Protein AF-A0A954EH81-F1 (afdb_monomer_lite)

Structure (mmCIF, N/CA/C/O backbone):
data_AF-A0A954EH81-F1
#
_entry.id   AF-A0A954EH81-F1
#
loop_
_atom_site.group_PDB
_atom_site.id
_atom_site.type_symbol
_atom_site.label_atom_id
_atom_site.label_alt_id
_atom_site.label_comp_id
_atom_site.label_asym_id
_atom_site.label_entity_id
_atom_site.label_seq_id
_atom_site.pdbx_PDB_ins_code
_atom_site.Cartn_x
_atom_site.Cartn_y
_atom_site.Cartn_z
_atom_site.occupancy
_atom_site.B_iso_or_equiv
_atom_site.auth_seq_id
_atom_site.auth_comp_id
_atom_site.auth_asym_id
_atom_site.auth_atom_id
_atom_site.pdbx_PDB_model_num
ATOM 1 N N . GLY A 1 1 ? -11.245 -11.670 4.931 1.00 54.25 1 GLY A N 1
ATOM 2 C CA . GLY A 1 1 ? -10.105 -12.512 4.498 1.00 54.25 1 GLY A CA 1
ATOM 3 C C . GLY A 1 1 ? -8.991 -11.642 3.937 1.00 54.25 1 GLY A C 1
ATOM 4 O O . GLY A 1 1 ? -9.305 -10.617 3.345 1.00 54.25 1 GLY A O 1
ATOM 5 N N . LYS A 1 2 ? -7.716 -12.013 4.132 1.00 63.22 2 LYS A N 1
ATOM 6 C CA . LYS A 1 2 ? -6.540 -11.257 3.647 1.00 63.22 2 LYS A CA 1
ATOM 7 C C . LYS A 1 2 ? -6.166 -11.685 2.224 1.00 63.22 2 LYS A C 1
ATOM 9 O O . LYS A 1 2 ? -5.877 -12.859 2.016 1.00 63.22 2 LYS A O 1
ATOM 14 N N . ASN A 1 3 ? -6.112 -10.753 1.273 1.00 69.56 3 ASN A N 1
ATOM 15 C CA . ASN A 1 3 ? -5.686 -11.029 -0.102 1.00 69.56 3 ASN A CA 1
ATOM 16 C C . ASN A 1 3 ? -5.164 -9.748 -0.778 1.00 69.56 3 ASN A C 1
ATOM 18 O O . ASN A 1 3 ? -5.828 -8.716 -0.742 1.00 69.56 3 ASN A O 1
ATOM 22 N N . VAL A 1 4 ? -3.990 -9.835 -1.407 1.00 68.19 4 VAL A N 1
ATOM 23 C CA . VAL A 1 4 ? -3.305 -8.714 -2.078 1.00 68.19 4 VAL A CA 1
ATOM 24 C C . VAL A 1 4 ? -4.085 -8.213 -3.302 1.00 68.19 4 VAL A C 1
ATOM 26 O O . VAL A 1 4 ? -4.046 -7.031 -3.621 1.00 68.19 4 VAL A O 1
ATOM 29 N N . PHE A 1 5 ? -4.868 -9.078 -3.953 1.00 70.50 5 PHE A N 1
ATOM 30 C CA . PHE A 1 5 ? -5.655 -8.712 -5.134 1.00 70.50 5 PHE A CA 1
ATOM 31 C C . PHE A 1 5 ? -6.965 -7.985 -4.813 1.00 70.50 5 PHE A C 1
ATOM 33 O O . PHE A 1 5 ? -7.609 -7.478 -5.732 1.00 70.50 5 PHE A O 1
ATOM 40 N N . HIS A 1 6 ? -7.374 -7.904 -3.540 1.00 76.38 6 HIS A N 1
ATOM 41 C CA . HIS A 1 6 ? -8.616 -7.216 -3.165 1.00 76.38 6 HIS A CA 1
ATOM 42 C C . HIS A 1 6 ? -8.597 -5.724 -3.508 1.00 76.38 6 HIS A C 1
ATOM 44 O O . HIS A 1 6 ? -9.660 -5.160 -3.730 1.00 76.38 6 HIS A O 1
ATOM 50 N N . LEU A 1 7 ? -7.416 -5.109 -3.629 1.00 68.81 7 LEU A N 1
ATOM 51 C CA . LEU A 1 7 ? -7.286 -3.713 -4.053 1.00 68.81 7 LEU A CA 1
ATOM 52 C C . LEU A 1 7 ? -7.923 -3.456 -5.425 1.00 68.81 7 LEU A C 1
ATOM 54 O O . LEU A 1 7 ? -8.608 -2.460 -5.596 1.00 68.81 7 LEU A O 1
ATOM 58 N N . SER A 1 8 ? -7.786 -4.396 -6.367 1.00 72.25 8 SER A N 1
ATOM 59 C CA . SER A 1 8 ? -8.387 -4.287 -7.708 1.00 72.25 8 SER A CA 1
ATOM 60 C C . SER A 1 8 ? -9.908 -4.495 -7.747 1.00 72.25 8 SER A C 1
ATOM 62 O O . SER A 1 8 ? -10.520 -4.345 -8.798 1.00 72.25 8 SER A O 1
ATOM 64 N N . ARG A 1 9 ? -10.522 -4.905 -6.629 1.00 81.06 9 ARG A N 1
ATOM 65 C CA . ARG A 1 9 ? -11.957 -5.234 -6.518 1.00 81.06 9 ARG A CA 1
ATOM 66 C C . ARG A 1 9 ? -12.599 -4.583 -5.295 1.00 81.06 9 ARG A C 1
ATOM 68 O O . ARG A 1 9 ? -13.597 -5.085 -4.778 1.00 81.06 9 ARG A O 1
ATOM 75 N N . LEU A 1 10 ? -11.976 -3.526 -4.780 1.00 84.69 10 LEU A N 1
ATOM 76 C CA . LEU A 1 10 ? -12.331 -2.963 -3.487 1.00 84.69 10 LEU A CA 1
ATOM 77 C C . LEU A 1 10 ? -13.754 -2.394 -3.505 1.00 84.69 10 LEU A C 1
ATOM 79 O O . LEU A 1 10 ? -14.507 -2.695 -2.590 1.00 84.69 10 LEU A O 1
ATOM 83 N N . GLU A 1 11 ? -14.154 -1.694 -4.567 1.00 88.50 11 GLU A N 1
ATOM 84 C CA . GLU A 1 11 ? -15.522 -1.174 -4.728 1.00 88.50 11 GLU A CA 1
ATOM 85 C C . GLU A 1 11 ? -16.573 -2.291 -4.668 1.00 88.50 11 GLU A C 1
ATOM 87 O O . GLU A 1 11 ? -17.491 -2.230 -3.859 1.00 88.50 11 GLU A O 1
ATOM 92 N N . THR A 1 12 ? -16.373 -3.390 -5.405 1.00 89.62 12 THR A N 1
ATOM 93 C CA . THR A 1 12 ? -17.285 -4.546 -5.356 1.00 89.62 12 THR A CA 1
ATOM 94 C C . THR A 1 12 ? -17.390 -5.139 -3.951 1.00 89.62 12 THR A C 1
ATOM 96 O O . THR A 1 12 ? -18.478 -5.481 -3.500 1.00 89.62 12 THR A O 1
ATOM 99 N N . LEU A 1 13 ? -16.274 -5.255 -3.224 1.00 89.62 13 LEU A N 1
ATOM 100 C CA . LEU A 1 13 ? -16.306 -5.723 -1.834 1.00 89.62 13 LEU A CA 1
ATOM 101 C C . LEU A 1 13 ? -17.026 -4.734 -0.912 1.00 89.62 13 LEU A C 1
ATOM 103 O O . LEU A 1 13 ? -17.653 -5.145 0.062 1.00 89.62 13 LEU A O 1
ATOM 107 N N . MET A 1 14 ? -16.911 -3.439 -1.190 1.00 91.06 14 MET A N 1
ATOM 108 C CA . MET A 1 14 ? -17.571 -2.389 -0.427 1.00 91.06 14 MET A CA 1
ATOM 109 C C . MET A 1 14 ? -19.082 -2.365 -0.651 1.00 91.06 14 MET A C 1
ATOM 111 O O . MET A 1 14 ? -19.795 -2.053 0.307 1.00 91.06 14 MET A O 1
ATOM 115 N N . ASP A 1 15 ? -19.540 -2.714 -1.852 1.00 92.12 15 ASP A N 1
ATOM 116 C CA . ASP A 1 15 ? -20.956 -2.845 -2.206 1.00 92.12 15 ASP A CA 1
ATOM 117 C C . ASP A 1 15 ? -21.578 -4.112 -1.604 1.00 92.12 15 ASP A C 1
ATOM 119 O O . ASP A 1 15 ? -22.639 -4.048 -0.987 1.00 92.12 15 ASP A O 1
ATOM 123 N N . GLU A 1 16 ? -20.895 -5.256 -1.719 1.00 95.12 16 GLU A N 1
ATOM 124 C CA . GLU A 1 16 ? -21.374 -6.547 -1.195 1.00 95.12 16 GLU A CA 1
ATOM 125 C C . GLU A 1 16 ? -21.379 -6.603 0.340 1.00 95.12 16 GLU A C 1
ATOM 127 O O . GLU A 1 16 ? -22.216 -7.268 0.952 1.00 95.12 16 GLU A O 1
ATOM 132 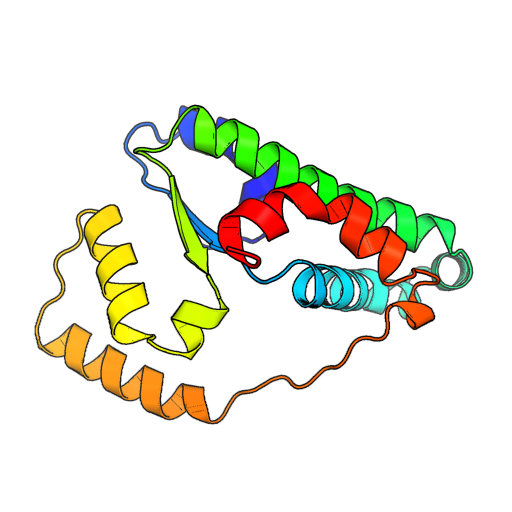N N . PHE A 1 17 ? -20.449 -5.895 0.989 1.00 92.44 17 PHE A N 1
ATOM 133 C CA . PHE A 1 17 ? -20.328 -5.857 2.446 1.00 92.44 17 PHE A CA 1
ATOM 134 C C . PHE A 1 17 ? -20.388 -4.411 2.960 1.00 92.44 17 PHE A C 1
ATOM 136 O O . PHE A 1 17 ? -19.355 -3.853 3.349 1.00 92.44 17 PHE A O 1
ATOM 143 N N . PRO A 1 18 ? -21.576 -3.781 3.000 1.00 90.69 18 PRO A N 1
ATOM 144 C CA . PRO A 1 18 ? -21.724 -2.363 3.344 1.00 90.69 18 PRO A CA 1
ATOM 145 C C . PRO A 1 18 ? -21.196 -2.022 4.747 1.00 90.69 18 PRO A C 1
ATOM 147 O O . PRO A 1 18 ? -20.598 -0.963 4.940 1.00 90.69 18 PRO A O 1
ATOM 150 N N . ASP A 1 19 ? -21.303 -2.956 5.694 1.00 90.50 19 ASP A N 1
ATOM 151 C CA . ASP A 1 19 ? -20.830 -2.781 7.074 1.00 90.50 19 ASP A CA 1
ATOM 152 C C . ASP A 1 19 ? -19.344 -3.136 7.266 1.00 90.50 19 ASP A C 1
ATOM 154 O O . ASP A 1 19 ? -18.785 -2.943 8.348 1.00 90.50 19 ASP A O 1
ATOM 158 N N . ALA A 1 20 ? -18.672 -3.652 6.229 1.00 91.69 20 ALA A N 1
ATOM 159 C CA . ALA A 1 20 ? -17.270 -4.031 6.333 1.00 91.69 20 ALA A CA 1
ATOM 160 C C . ALA A 1 20 ? -16.348 -2.813 6.474 1.00 91.69 20 ALA A C 1
ATOM 162 O O . ALA A 1 20 ? -16.492 -1.783 5.803 1.00 91.69 20 ALA A O 1
ATOM 163 N N . ARG A 1 21 ? -15.336 -2.997 7.326 1.00 93.88 21 ARG A N 1
ATOM 164 C CA . ARG A 1 21 ? -14.179 -2.116 7.479 1.00 93.88 21 ARG A CA 1
ATOM 165 C C . ARG A 1 21 ? -12.984 -2.743 6.773 1.00 93.88 21 ARG A C 1
ATOM 167 O O . ARG A 1 21 ? -12.728 -3.940 6.893 1.00 93.88 21 ARG A O 1
ATOM 174 N N . PHE A 1 22 ? -12.241 -1.919 6.052 1.00 93.88 22 PHE A N 1
ATOM 175 C CA . PHE A 1 22 ? -11.089 -2.325 5.263 1.00 93.88 22 PHE A CA 1
ATOM 176 C C . PHE A 1 22 ? -9.821 -1.767 5.891 1.00 93.88 22 PHE A C 1
ATOM 178 O O . PHE A 1 22 ? -9.766 -0.601 6.281 1.00 93.88 22 PHE A O 1
ATOM 185 N N . ILE A 1 23 ? -8.799 -2.611 5.971 1.00 93.56 23 ILE A N 1
ATOM 186 C CA . ILE A 1 23 ? -7.459 -2.233 6.407 1.00 93.56 23 ILE A CA 1
ATOM 187 C C . ILE A 1 23 ? -6.530 -2.485 5.224 1.00 93.56 23 ILE A C 1
ATOM 189 O O . ILE A 1 23 ? -6.405 -3.621 4.762 1.00 93.56 23 ILE A O 1
ATOM 193 N N . HIS A 1 24 ? -5.893 -1.429 4.731 1.00 92.94 24 HIS A N 1
ATOM 194 C CA . HIS A 1 24 ? -4.877 -1.509 3.693 1.00 92.94 24 HIS A CA 1
ATOM 195 C C . HIS A 1 24 ? -3.496 -1.343 4.323 1.00 92.94 24 HIS A C 1
ATOM 197 O O . HIS A 1 24 ? -3.168 -0.278 4.842 1.00 92.94 24 HIS A O 1
ATOM 203 N N . LEU A 1 25 ? -2.695 -2.408 4.278 1.00 92.56 25 LEU A N 1
ATOM 204 C CA . LEU A 1 25 ? -1.294 -2.370 4.679 1.00 92.56 25 LEU A CA 1
ATOM 205 C C . LEU A 1 25 ? -0.443 -1.943 3.481 1.00 92.56 25 LEU A C 1
ATOM 207 O O . LEU A 1 25 ? -0.247 -2.720 2.548 1.00 92.56 25 LEU A O 1
ATOM 211 N N . LEU A 1 26 ? 0.042 -0.710 3.522 1.00 93.12 26 LEU A N 1
ATOM 212 C CA . LEU A 1 26 ? 0.800 -0.066 2.465 1.00 93.12 26 LEU A CA 1
ATOM 213 C C . LEU A 1 26 ? 2.294 -0.112 2.791 1.00 93.12 26 LEU A C 1
ATOM 215 O O . LEU A 1 26 ? 2.710 0.313 3.864 1.00 93.12 26 LEU A O 1
ATOM 219 N N . ARG A 1 27 ? 3.109 -0.594 1.858 1.00 92.12 27 ARG A N 1
ATOM 220 C CA . ARG A 1 27 ? 4.575 -0.534 1.936 1.00 92.12 27 ARG A CA 1
ATOM 221 C C . ARG A 1 27 ? 5.084 0.461 0.908 1.00 92.12 27 ARG A C 1
ATOM 223 O O . ARG A 1 27 ? 4.473 0.564 -0.159 1.00 92.12 27 ARG A O 1
ATOM 230 N N . ASP A 1 28 ? 6.191 1.137 1.204 1.00 92.81 28 ASP A N 1
ATOM 231 C CA . ASP A 1 28 ? 6.803 2.092 0.277 1.00 92.81 28 ASP A CA 1
ATOM 232 C C . ASP A 1 28 ? 6.886 1.492 -1.144 1.00 92.81 28 ASP A C 1
ATOM 234 O O . ASP A 1 28 ? 7.449 0.403 -1.313 1.00 92.81 28 ASP A O 1
ATOM 238 N N . PRO A 1 29 ? 6.302 2.141 -2.172 1.00 93.31 29 PRO A N 1
ATOM 239 C CA . PRO A 1 29 ? 6.385 1.699 -3.563 1.00 93.31 29 PRO A CA 1
ATOM 240 C C . PRO A 1 29 ? 7.806 1.406 -4.043 1.00 93.31 29 PRO A C 1
ATOM 242 O O . PRO A 1 29 ? 7.990 0.504 -4.861 1.00 93.31 29 PRO A O 1
ATOM 245 N N . ARG A 1 30 ? 8.807 2.111 -3.499 1.00 91.25 30 ARG A N 1
ATOM 246 C CA . ARG A 1 30 ? 10.233 1.892 -3.789 1.00 91.25 30 ARG A CA 1
ATOM 247 C C . ARG A 1 30 ? 10.702 0.494 -3.408 1.00 91.25 30 ARG A C 1
ATOM 249 O O . ARG A 1 30 ? 11.597 -0.043 -4.046 1.00 91.25 30 ARG A O 1
ATOM 256 N N . GLU A 1 31 ? 10.059 -0.124 -2.424 1.00 90.25 31 GLU A N 1
ATOM 257 C CA . GLU A 1 31 ? 10.343 -1.496 -2.012 1.00 90.25 31 GLU A CA 1
ATOM 258 C C . GLU A 1 31 ? 9.301 -2.496 -2.528 1.00 90.25 31 GLU A C 1
ATOM 260 O O . GLU A 1 31 ? 9.629 -3.628 -2.896 1.00 90.25 31 GLU A O 1
ATOM 265 N N . SER A 1 32 ? 8.024 -2.106 -2.547 1.00 91.44 32 SER A N 1
ATOM 266 C CA . SER A 1 32 ? 6.927 -3.020 -2.858 1.00 91.44 32 SER A CA 1
ATOM 267 C C . SER A 1 32 ? 6.800 -3.321 -4.349 1.00 91.44 32 SER A C 1
ATOM 269 O O . SER A 1 32 ? 6.518 -4.471 -4.692 1.00 91.44 32 SER A O 1
ATOM 271 N N . ILE A 1 33 ? 7.070 -2.362 -5.244 1.00 93.75 33 ILE A N 1
ATOM 272 C CA . ILE A 1 33 ? 6.997 -2.590 -6.695 1.00 93.75 33 ILE A CA 1
ATOM 273 C C . ILE A 1 33 ? 8.083 -3.574 -7.159 1.00 93.75 33 ILE A C 1
ATOM 275 O O . ILE A 1 33 ? 7.708 -4.605 -7.722 1.00 93.75 33 ILE A O 1
ATOM 279 N N . PRO A 1 34 ? 9.387 -3.381 -6.864 1.00 91.62 34 PRO A N 1
ATOM 280 C CA . PRO A 1 34 ? 10.420 -4.355 -7.235 1.00 91.62 34 PRO A CA 1
ATOM 281 C C . PRO A 1 34 ? 10.171 -5.757 -6.663 1.00 91.62 34 PRO A C 1
ATOM 283 O O . PRO A 1 34 ? 10.314 -6.762 -7.362 1.00 91.62 34 PRO A O 1
ATOM 286 N N . SER A 1 35 ? 9.725 -5.836 -5.403 1.00 89.88 35 SER A N 1
ATOM 287 C CA . SER A 1 35 ? 9.377 -7.112 -4.770 1.00 89.88 35 SER A CA 1
ATOM 288 C C . SER A 1 35 ? 8.221 -7.811 -5.479 1.00 89.88 35 SER A C 1
ATOM 290 O O . SER A 1 35 ? 8.220 -9.036 -5.611 1.00 89.88 35 SER A O 1
ATOM 292 N N . THR A 1 36 ? 7.229 -7.042 -5.920 1.00 90.62 36 THR A N 1
ATOM 293 C CA . THR A 1 36 ? 6.074 -7.557 -6.650 1.00 90.62 36 THR A CA 1
ATOM 294 C C . THR A 1 36 ? 6.497 -8.057 -8.027 1.00 90.62 36 THR A C 1
ATOM 296 O O . THR A 1 36 ? 6.151 -9.181 -8.390 1.00 90.62 36 THR A O 1
ATOM 299 N N . LEU A 1 37 ? 7.316 -7.287 -8.752 1.00 92.12 37 LEU A N 1
ATOM 300 C CA . LEU A 1 37 ? 7.898 -7.714 -10.025 1.00 92.12 37 LEU A CA 1
ATOM 301 C C . LEU A 1 37 ? 8.622 -9.050 -9.870 1.00 92.12 37 LEU A C 1
ATOM 303 O O . LEU A 1 37 ? 8.248 -10.019 -10.525 1.00 92.12 37 LEU A O 1
ATOM 307 N N . SER A 1 38 ? 9.552 -9.145 -8.917 1.00 89.44 38 SER A N 1
ATOM 308 C CA . SER A 1 38 ? 10.294 -10.380 -8.652 1.00 89.44 38 SER A CA 1
ATOM 309 C C . SER A 1 38 ? 9.375 -11.572 -8.371 1.00 89.44 38 SER A C 1
ATOM 311 O O . SER A 1 38 ? 9.546 -12.644 -8.954 1.00 89.44 38 SER A O 1
ATOM 313 N N . MET A 1 39 ? 8.357 -11.391 -7.523 1.00 89.50 39 MET A N 1
ATOM 314 C CA . MET A 1 39 ? 7.418 -12.456 -7.168 1.00 89.50 39 MET A CA 1
ATOM 315 C C . MET A 1 39 ? 6.634 -12.974 -8.382 1.00 89.50 39 MET A C 1
ATOM 317 O O . MET A 1 39 ? 6.520 -14.187 -8.561 1.00 89.50 39 MET A O 1
ATOM 321 N N . PHE A 1 40 ? 6.105 -12.074 -9.214 1.00 88.44 40 PHE A N 1
ATOM 322 C CA . PHE A 1 40 ? 5.227 -12.432 -10.331 1.00 88.44 40 PHE A CA 1
ATOM 323 C C . PHE A 1 40 ? 5.972 -12.859 -11.596 1.00 88.44 40 PHE A C 1
ATOM 325 O O . PHE A 1 40 ? 5.440 -13.668 -12.355 1.00 88.44 40 PHE A O 1
ATOM 332 N N . THR A 1 41 ? 7.195 -12.374 -11.823 1.00 89.44 41 THR A N 1
ATOM 333 C CA . THR A 1 41 ? 7.979 -12.745 -13.010 1.00 89.44 41 THR A CA 1
ATOM 334 C C . THR A 1 41 ? 8.907 -13.930 -12.771 1.00 89.44 41 THR A C 1
ATOM 336 O O . THR A 1 41 ? 9.393 -14.527 -13.729 1.00 89.44 41 THR A O 1
ATOM 339 N N . LYS A 1 42 ? 9.169 -14.329 -11.518 1.00 88.38 42 LYS A N 1
ATOM 340 C CA . LYS A 1 42 ? 9.982 -15.524 -11.222 1.00 88.38 42 LYS A CA 1
ATOM 341 C C . LYS A 1 42 ? 9.446 -16.798 -11.901 1.00 88.38 42 LYS A C 1
ATOM 343 O O . LYS A 1 42 ? 10.271 -17.526 -12.456 1.00 88.38 42 LYS A O 1
ATOM 348 N N . PRO A 1 43 ? 8.124 -17.066 -11.942 1.00 90.00 43 PRO A N 1
ATOM 349 C CA . PRO A 1 43 ? 7.572 -18.192 -12.695 1.00 90.00 43 PRO A CA 1
ATOM 350 C C . PRO A 1 43 ? 7.809 -18.118 -14.211 1.00 90.00 43 PRO A C 1
ATOM 352 O O . PRO A 1 43 ? 7.923 -19.170 -14.843 1.00 90.00 43 PRO A O 1
ATOM 355 N N . TRP A 1 44 ? 7.952 -16.920 -14.797 1.00 90.31 44 TRP A N 1
ATOM 356 C CA . TRP A 1 44 ? 8.144 -16.762 -16.248 1.00 90.31 44 TRP A CA 1
ATOM 357 C C . TRP A 1 44 ? 9.403 -17.477 -16.727 1.00 90.31 44 TRP A C 1
ATOM 359 O O . TRP A 1 44 ? 9.387 -18.088 -17.788 1.00 90.31 44 TRP A O 1
ATOM 369 N N . LYS A 1 45 ? 10.456 -17.515 -15.899 1.00 85.62 45 LYS A N 1
ATOM 370 C CA . LYS A 1 45 ? 11.691 -18.265 -16.189 1.00 85.62 45 LYS A CA 1
ATOM 371 C C . LYS A 1 45 ? 11.439 -19.751 -16.475 1.00 85.62 45 LYS A C 1
ATOM 373 O O . LYS A 1 45 ? 12.248 -20.375 -17.148 1.00 85.62 45 LYS A O 1
ATOM 378 N N . VAL A 1 46 ? 10.345 -20.309 -15.952 1.00 89.56 46 VAL A N 1
ATOM 379 C CA . VAL A 1 46 ? 9.970 -21.716 -16.123 1.00 89.56 46 VAL A CA 1
ATOM 380 C C . VAL A 1 46 ? 8.969 -21.894 -17.264 1.00 89.56 46 VAL A C 1
ATOM 382 O O . VAL A 1 46 ? 9.188 -22.734 -18.128 1.00 89.56 46 VAL A O 1
ATOM 385 N N . HIS A 1 47 ? 7.869 -21.135 -17.273 1.00 90.38 47 HIS A N 1
ATOM 386 C CA . HIS A 1 47 ? 6.757 -21.385 -18.204 1.00 90.38 47 HIS A CA 1
ATOM 387 C C . HIS A 1 47 ? 6.745 -20.485 -19.450 1.00 90.38 47 HIS A C 1
ATOM 389 O O . HIS A 1 47 ? 6.027 -20.772 -20.405 1.00 90.38 47 HIS A O 1
ATOM 395 N N . SER A 1 48 ? 7.481 -19.372 -19.448 1.00 88.94 48 SER A N 1
ATOM 396 C CA . SER A 1 48 ? 7.482 -18.376 -20.530 1.00 88.94 48 SER A CA 1
ATOM 397 C C . SER A 1 48 ? 8.831 -17.647 -20.620 1.00 88.94 48 SER A C 1
ATOM 399 O O . SER A 1 48 ? 8.890 -16.433 -20.408 1.00 88.94 48 SER A O 1
ATOM 401 N N . PRO A 1 49 ? 9.928 -18.373 -20.906 1.00 87.69 49 PRO A N 1
ATOM 402 C CA . PRO A 1 49 ? 11.282 -17.818 -20.888 1.00 87.69 49 PRO A CA 1
ATOM 403 C C . PRO A 1 49 ? 11.473 -16.671 -21.890 1.00 87.69 49 PRO A C 1
ATOM 405 O O . PRO A 1 49 ? 12.241 -15.754 -21.611 1.00 87.69 49 PRO A O 1
ATOM 408 N N . ASP A 1 50 ? 10.726 -16.668 -22.997 1.00 87.69 50 ASP A N 1
ATOM 409 C CA . ASP A 1 50 ? 10.766 -15.595 -23.997 1.00 87.69 50 ASP A CA 1
ATOM 410 C C . ASP A 1 50 ? 10.303 -14.245 -23.422 1.00 87.69 50 ASP A C 1
ATOM 412 O O . ASP A 1 50 ? 10.832 -13.201 -23.790 1.00 87.69 50 ASP A O 1
ATOM 416 N N . LEU A 1 51 ? 9.366 -14.245 -22.461 1.00 84.69 51 LEU A N 1
ATOM 417 C CA . LEU A 1 51 ? 8.884 -13.011 -21.821 1.00 84.69 51 LEU A CA 1
ATOM 418 C C . LEU A 1 51 ? 9.943 -12.369 -20.918 1.00 84.69 51 LEU A C 1
ATOM 420 O O . LEU A 1 51 ? 9.906 -11.163 -20.696 1.00 84.69 51 LEU A O 1
ATOM 424 N N . VAL A 1 52 ? 10.887 -13.160 -20.397 1.00 83.69 52 VAL A N 1
ATOM 425 C CA . VAL A 1 52 ? 11.963 -12.673 -19.516 1.00 83.69 52 VAL A CA 1
ATOM 426 C C . VAL A 1 52 ? 12.927 -11.757 -20.272 1.00 83.69 52 VAL A C 1
ATOM 428 O O . VAL A 1 52 ? 13.559 -10.898 -19.667 1.00 83.69 52 VAL A O 1
ATOM 431 N N . GLN A 1 53 ? 13.031 -11.920 -21.592 1.00 82.06 53 GLN A N 1
ATOM 432 C CA . G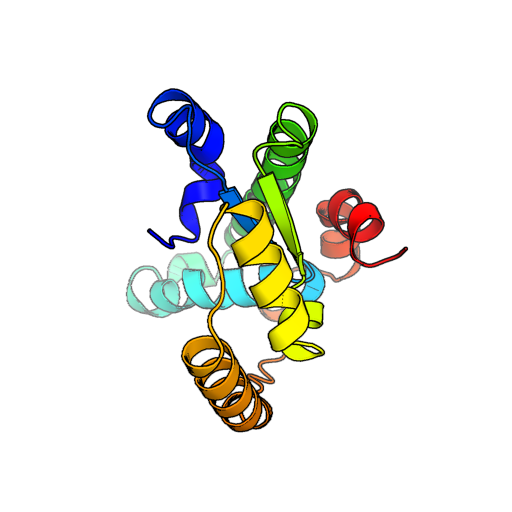LN A 1 53 ? 13.925 -11.134 -22.444 1.00 82.06 53 GLN A CA 1
ATOM 433 C C . GLN A 1 53 ? 13.298 -9.819 -22.929 1.00 82.06 53 GLN A C 1
ATOM 435 O O . GLN A 1 53 ? 13.936 -9.086 -23.678 1.00 82.06 53 GLN A O 1
ATOM 440 N N . GLU A 1 54 ? 12.063 -9.513 -22.523 1.00 90.69 54 GLU A N 1
ATOM 441 C CA . GLU A 1 54 ? 11.267 -8.414 -23.071 1.00 90.69 54 GLU A CA 1
ATOM 442 C C . GLU A 1 54 ? 10.978 -7.341 -21.999 1.00 90.69 54 GLU A C 1
ATOM 444 O O . GLU A 1 54 ? 9.967 -7.427 -21.289 1.00 90.69 54 GLU A O 1
ATOM 449 N N . PRO A 1 55 ? 11.824 -6.289 -21.892 1.00 90.38 55 PRO A N 1
ATOM 450 C CA . PRO A 1 55 ? 11.715 -5.216 -20.894 1.00 90.38 55 PRO A CA 1
ATOM 451 C C . PRO A 1 55 ? 10.318 -4.608 -20.750 1.00 90.38 55 PRO A C 1
ATOM 453 O O . PRO A 1 55 ? 9.867 -4.301 -19.646 1.00 90.38 55 PRO A O 1
ATOM 456 N N . ARG A 1 56 ? 9.590 -4.492 -21.867 1.00 93.25 56 ARG A N 1
ATOM 457 C CA . ARG A 1 56 ? 8.253 -3.889 -21.911 1.00 93.25 56 ARG A CA 1
ATOM 458 C C . ARG A 1 56 ? 7.250 -4.548 -20.961 1.00 93.25 56 ARG A C 1
ATOM 460 O O . ARG A 1 56 ? 6.365 -3.862 -20.460 1.00 93.25 56 ARG A O 1
ATOM 467 N N . TYR A 1 57 ? 7.354 -5.856 -20.708 1.00 92.19 57 TYR A N 1
ATOM 468 C CA . TYR A 1 57 ? 6.393 -6.545 -19.840 1.00 92.19 57 TYR A CA 1
ATOM 469 C C . TYR A 1 57 ? 6.620 -6.222 -18.364 1.00 92.19 57 TYR A C 1
ATOM 471 O O . TYR A 1 57 ? 5.657 -6.133 -17.602 1.00 92.19 57 TYR A O 1
ATOM 479 N N . TYR A 1 58 ? 7.872 -5.994 -17.967 1.00 93.62 58 TYR A N 1
ATOM 480 C CA . TYR A 1 58 ? 8.200 -5.540 -16.621 1.00 93.62 58 TYR A CA 1
ATOM 481 C C . TYR A 1 58 ? 7.670 -4.132 -16.372 1.00 93.62 58 TYR A C 1
ATOM 483 O O . TYR A 1 58 ? 7.017 -3.899 -15.357 1.00 93.62 58 TYR A O 1
ATOM 491 N N . GLU A 1 59 ? 7.871 -3.220 -17.326 1.00 94.69 59 GLU A N 1
ATOM 492 C CA . GLU A 1 59 ? 7.342 -1.858 -17.246 1.00 94.69 59 GLU A CA 1
ATOM 493 C C . GLU A 1 59 ? 5.810 -1.839 -17.202 1.00 94.69 59 GLU A C 1
ATOM 495 O O . GLU A 1 59 ? 5.230 -1.193 -16.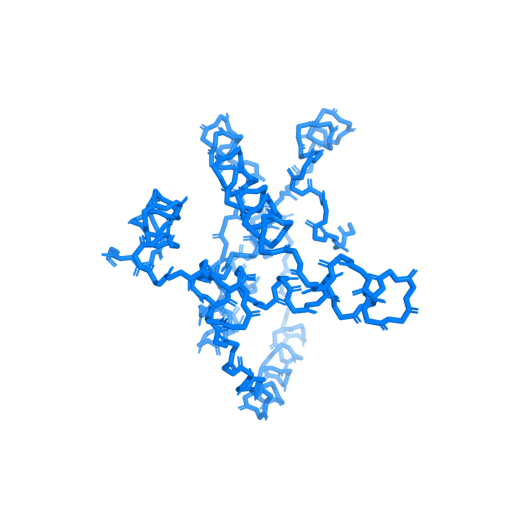331 1.00 94.69 59 GLU A O 1
ATOM 500 N N . GLN A 1 60 ? 5.136 -2.596 -18.076 1.00 94.38 60 GLN A N 1
ATOM 501 C CA . GLN A 1 60 ? 3.673 -2.707 -18.070 1.00 94.38 60 GLN A CA 1
ATOM 502 C C . GLN A 1 60 ? 3.142 -3.224 -16.732 1.00 94.38 60 GLN A C 1
ATOM 504 O O . GLN A 1 60 ? 2.163 -2.695 -16.205 1.00 94.38 60 GLN A O 1
ATOM 509 N N . MET A 1 61 ? 3.796 -4.238 -16.162 1.00 93.75 61 MET A N 1
ATOM 510 C CA . MET A 1 61 ? 3.393 -4.792 -14.878 1.00 93.75 61 MET A CA 1
ATOM 511 C C . MET A 1 61 ? 3.669 -3.816 -13.727 1.00 93.75 61 MET A C 1
ATOM 513 O O . MET A 1 61 ? 2.809 -3.630 -12.870 1.00 93.75 61 MET A O 1
ATOM 517 N N . ALA A 1 62 ? 4.819 -3.138 -13.725 1.00 95.12 62 ALA A N 1
ATOM 518 C CA . ALA A 1 62 ? 5.132 -2.100 -12.744 1.00 95.12 62 ALA A CA 1
ATOM 519 C C . ALA A 1 62 ? 4.103 -0.967 -12.801 1.00 95.12 62 ALA A C 1
ATOM 521 O O . ALA A 1 62 ? 3.572 -0.555 -11.769 1.00 95.12 62 ALA A O 1
ATOM 522 N N . LYS A 1 63 ? 3.764 -0.517 -14.014 1.00 95.75 63 LYS A N 1
ATOM 523 C CA . LYS A 1 63 ? 2.762 0.520 -14.237 1.00 95.75 63 LYS A CA 1
ATOM 524 C C . LYS A 1 63 ? 1.398 0.085 -13.711 1.00 95.75 63 LYS A C 1
ATOM 526 O O . LYS A 1 63 ? 0.762 0.868 -13.018 1.00 95.75 63 LYS A O 1
ATOM 531 N N . LEU A 1 64 ? 0.985 -1.158 -13.964 1.00 93.69 64 LEU A N 1
ATOM 532 C CA . LEU A 1 64 ? -0.270 -1.707 -13.446 1.00 93.69 64 LEU A CA 1
ATOM 533 C C . LEU A 1 64 ? -0.344 -1.628 -11.912 1.00 93.69 64 LEU A C 1
ATOM 535 O O . LEU A 1 64 ? -1.357 -1.201 -11.366 1.00 93.69 64 LEU A O 1
ATOM 539 N N . PHE A 1 65 ? 0.728 -1.993 -11.206 1.00 92.94 65 PHE A N 1
ATOM 540 C CA . PHE A 1 65 ? 0.756 -1.908 -9.743 1.00 92.94 65 PHE A CA 1
ATOM 541 C C . PHE A 1 65 ? 0.797 -0.459 -9.228 1.00 92.94 65 PHE A C 1
ATOM 543 O O . PHE A 1 65 ? 0.164 -0.156 -8.214 1.00 92.94 65 PHE A O 1
ATOM 550 N N . CYS A 1 66 ? 1.468 0.458 -9.930 1.00 94.38 66 CYS A N 1
ATOM 551 C CA . CYS A 1 66 ? 1.383 1.893 -9.638 1.00 94.38 66 CYS A CA 1
ATOM 552 C C . CYS A 1 66 ? -0.037 2.444 -9.864 1.00 94.38 66 CYS A C 1
ATOM 554 O O . CYS A 1 66 ? -0.538 3.205 -9.037 1.00 94.38 66 CYS A O 1
ATOM 556 N N . ASP A 1 67 ? -0.713 2.024 -10.935 1.00 93.00 67 ASP A N 1
ATOM 557 C CA . ASP A 1 67 ? -2.091 2.419 -11.233 1.00 93.00 67 ASP A CA 1
ATOM 558 C C . ASP A 1 67 ? -3.066 1.866 -10.172 1.00 93.00 67 ASP A C 1
ATOM 560 O O . ASP A 1 67 ? -3.960 2.588 -9.737 1.00 93.00 67 ASP A O 1
ATOM 564 N N . TYR A 1 68 ? -2.859 0.642 -9.664 1.00 91.44 68 TYR A N 1
ATOM 565 C CA . TYR A 1 68 ? -3.632 0.112 -8.529 1.00 91.44 68 TYR A CA 1
ATOM 566 C C . TYR A 1 68 ? -3.460 0.937 -7.254 1.00 91.44 68 TYR A C 1
ATOM 568 O O . TYR A 1 68 ? -4.436 1.156 -6.538 1.00 91.44 68 TYR A O 1
ATOM 576 N N . ASN A 1 69 ? -2.248 1.423 -6.972 1.00 91.81 69 ASN A N 1
ATOM 577 C CA . ASN A 1 69 ? -2.022 2.327 -5.846 1.00 91.81 69 ASN A CA 1
ATOM 578 C C . ASN A 1 69 ? -2.801 3.635 -6.014 1.00 91.81 69 ASN A C 1
ATOM 580 O O . ASN A 1 69 ? -3.437 4.076 -5.061 1.00 91.81 69 ASN A O 1
ATOM 584 N N . ARG A 1 70 ? -2.796 4.232 -7.213 1.00 91.62 70 ARG A N 1
ATOM 585 C CA . ARG A 1 70 ? -3.564 5.454 -7.500 1.00 91.62 70 ARG A CA 1
ATOM 586 C C . ARG A 1 70 ? -5.064 5.227 -7.347 1.00 91.62 70 ARG A C 1
ATOM 588 O O . ARG A 1 70 ? -5.720 5.956 -6.614 1.00 91.62 70 ARG A O 1
ATOM 595 N N . HIS A 1 71 ? -5.583 4.172 -7.963 1.00 91.31 71 HIS A N 1
ATOM 596 C CA . HIS A 1 71 ? -6.997 3.830 -7.875 1.00 91.31 71 HIS A CA 1
ATOM 597 C C . HIS A 1 71 ? -7.438 3.554 -6.427 1.00 91.31 71 HIS A C 1
ATOM 599 O O . HIS A 1 71 ? -8.500 3.994 -5.994 1.00 91.31 71 HIS A O 1
ATOM 605 N N . PHE A 1 72 ? -6.585 2.914 -5.621 1.00 90.75 72 PHE A N 1
ATOM 606 C CA . PHE A 1 72 ? -6.840 2.773 -4.189 1.00 90.75 72 PHE A CA 1
ATOM 607 C C . PHE A 1 72 ? -6.994 4.131 -3.481 1.00 90.75 72 PHE A C 1
ATOM 609 O O . PHE A 1 72 ? -7.869 4.261 -2.624 1.00 90.75 72 PHE A O 1
ATOM 616 N N . LEU A 1 73 ? -6.172 5.137 -3.808 1.00 92.06 73 LEU A N 1
ATOM 617 C CA . LEU A 1 73 ? -6.297 6.475 -3.215 1.00 92.06 73 LEU A CA 1
ATOM 618 C C . LEU A 1 73 ? -7.645 7.115 -3.543 1.00 92.06 73 LEU A C 1
ATOM 620 O O . LEU A 1 73 ? -8.268 7.677 -2.644 1.00 92.06 73 LEU A O 1
ATOM 624 N N . GLU A 1 74 ? -8.114 6.971 -4.783 1.00 92.88 74 GLU A N 1
ATOM 625 C CA . GLU A 1 74 ? -9.419 7.475 -5.224 1.00 92.88 74 GLU A CA 1
ATOM 626 C C . GLU A 1 74 ? -10.555 6.864 -4.391 1.00 92.88 74 GLU A C 1
ATOM 628 O O . GLU A 1 74 ? -11.362 7.591 -3.808 1.00 92.88 74 GLU A O 1
ATOM 633 N N . ILE A 1 75 ? -10.579 5.534 -4.254 1.00 92.19 75 ILE A N 1
ATOM 634 C CA . ILE A 1 75 ? -11.597 4.827 -3.460 1.00 92.19 75 ILE A CA 1
ATOM 635 C C . ILE A 1 75 ? -11.504 5.227 -1.985 1.00 92.19 75 ILE A C 1
ATOM 637 O O . ILE A 1 75 ? -12.514 5.477 -1.319 1.00 92.19 75 ILE A O 1
ATOM 641 N N . ARG A 1 76 ? -10.280 5.312 -1.455 1.00 92.06 76 ARG A N 1
ATOM 642 C CA . ARG A 1 76 ? -10.039 5.720 -0.073 1.00 92.06 76 ARG A CA 1
ATOM 643 C C . ARG A 1 76 ? -10.602 7.110 0.192 1.00 92.06 76 ARG A C 1
ATOM 645 O O . ARG A 1 76 ? -11.177 7.323 1.257 1.00 92.06 76 ARG A O 1
ATOM 652 N N . ASP A 1 77 ? -10.426 8.046 -0.732 1.00 93.06 77 ASP A N 1
ATOM 653 C CA . ASP A 1 77 ? -10.882 9.428 -0.569 1.00 93.06 77 ASP A CA 1
ATOM 654 C C . ASP A 1 77 ? -12.399 9.564 -0.649 1.00 93.06 77 ASP A C 1
ATOM 656 O O . ASP A 1 77 ? -12.973 10.421 0.021 1.00 93.06 77 ASP A O 1
ATOM 660 N N . GLN A 1 78 ? -13.061 8.665 -1.373 1.00 92.69 78 GLN A N 1
ATOM 661 C CA . GLN A 1 78 ? -14.519 8.572 -1.397 1.00 92.69 78 GLN A CA 1
ATOM 662 C C . GLN A 1 78 ? -15.092 7.909 -0.135 1.00 92.69 78 GLN A C 1
ATOM 664 O O . GLN A 1 78 ? -16.228 8.184 0.245 1.00 92.69 78 GLN A O 1
ATOM 669 N N . SER A 1 79 ? -14.321 7.047 0.536 1.00 91.62 79 SER A N 1
ATOM 670 C CA . SER A 1 79 ? -14.781 6.269 1.696 1.00 91.62 79 SER A CA 1
ATOM 671 C C . SER A 1 79 ? -13.806 6.257 2.890 1.00 91.62 79 SER A C 1
ATOM 673 O O . SER A 1 79 ? -13.491 5.187 3.432 1.00 91.62 79 SER A O 1
ATOM 675 N N . PRO A 1 80 ? -13.364 7.426 3.394 1.00 91.69 80 PRO A N 1
ATOM 676 C CA . PRO A 1 80 ? -12.297 7.511 4.395 1.00 91.69 80 PRO A CA 1
ATOM 677 C C . PRO A 1 80 ? -12.667 6.882 5.745 1.00 91.69 80 PRO A C 1
ATOM 679 O O . PRO A 1 80 ? -11.796 6.434 6.480 1.00 91.69 80 PRO A O 1
ATOM 682 N N . GLN A 1 81 ? -13.958 6.792 6.077 1.00 92.12 81 GLN A N 1
ATOM 683 C CA . GLN A 1 81 ? -14.418 6.153 7.316 1.00 92.12 81 GLN A CA 1
ATOM 684 C C . GLN A 1 81 ? -14.410 4.618 7.242 1.00 92.12 81 GLN A C 1
ATOM 686 O O . GLN A 1 81 ? -14.472 3.942 8.269 1.00 92.12 81 GLN A O 1
ATOM 691 N N . ARG A 1 82 ? -14.393 4.037 6.037 1.00 93.44 82 ARG A N 1
ATOM 692 C CA . ARG A 1 82 ? -14.421 2.578 5.840 1.00 93.44 82 ARG A CA 1
ATOM 693 C C . ARG A 1 82 ? -13.026 1.998 5.649 1.00 93.44 82 ARG A C 1
ATOM 695 O O . ARG A 1 82 ? -12.842 0.812 5.907 1.00 93.44 82 ARG A O 1
ATOM 702 N N . ILE A 1 83 ? -12.048 2.814 5.258 1.00 94.94 83 ILE A N 1
ATOM 703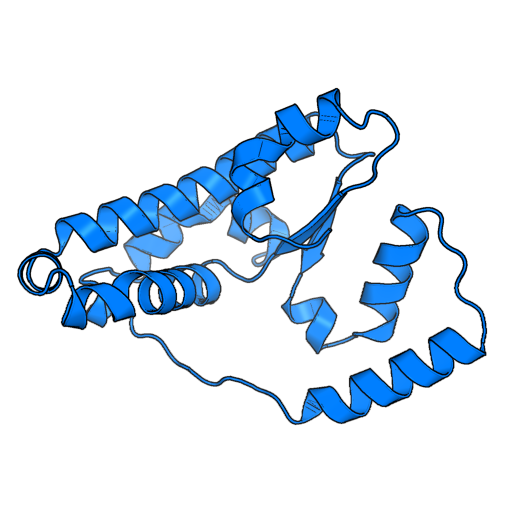 C CA . ILE A 1 83 ? -10.702 2.367 4.895 1.00 94.94 83 ILE A CA 1
ATOM 704 C C . ILE A 1 83 ? -9.662 2.980 5.838 1.00 94.94 83 ILE A C 1
ATOM 706 O O . ILE A 1 83 ? -9.426 4.185 5.819 1.00 94.94 83 ILE A O 1
ATOM 710 N N . LEU A 1 84 ? -8.977 2.131 6.602 1.00 95.75 84 LEU A N 1
ATOM 711 C CA . LEU A 1 84 ? -7.779 2.491 7.354 1.00 95.75 84 LEU A CA 1
ATOM 712 C C . LEU A 1 84 ? -6.543 2.114 6.537 1.00 95.75 84 LEU A C 1
ATOM 714 O O . LEU A 1 84 ? -6.377 0.956 6.159 1.00 95.75 84 LEU A O 1
ATOM 718 N N . THR A 1 85 ? -5.655 3.076 6.283 1.00 95.31 85 THR A N 1
ATOM 719 C CA . THR A 1 85 ? -4.334 2.793 5.700 1.00 95.31 85 THR A CA 1
ATOM 720 C C . THR A 1 85 ? -3.295 2.726 6.811 1.00 95.31 85 THR A C 1
ATOM 722 O O . THR A 1 85 ? -3.176 3.667 7.592 1.00 95.31 85 THR A O 1
ATOM 725 N N . LEU A 1 86 ? -2.540 1.634 6.869 1.00 95.31 86 LEU A N 1
ATOM 726 C CA . LEU A 1 86 ? -1.433 1.436 7.799 1.00 95.31 86 LEU A CA 1
ATOM 727 C C . LEU A 1 86 ? -0.152 1.239 7.008 1.00 95.31 86 LEU A C 1
ATOM 729 O O . LEU A 1 86 ? -0.143 0.515 6.016 1.00 95.31 86 LEU A O 1
ATOM 733 N N . ARG A 1 87 ? 0.936 1.854 7.458 1.00 94.56 87 ARG A N 1
ATOM 734 C CA . ARG A 1 87 ? 2.248 1.645 6.860 1.00 94.56 87 ARG A CA 1
ATOM 735 C C . ARG A 1 87 ? 2.861 0.342 7.346 1.00 94.56 87 ARG A C 1
ATOM 737 O O . ARG A 1 87 ? 2.839 0.037 8.537 1.00 94.56 87 ARG A O 1
ATOM 744 N N . TYR A 1 88 ? 3.464 -0.401 6.432 1.00 92.38 88 TYR A N 1
ATOM 745 C CA . TYR A 1 88 ? 4.247 -1.583 6.762 1.00 92.38 88 TYR A CA 1
ATOM 746 C C . TYR A 1 88 ? 5.433 -1.233 7.669 1.00 92.38 88 TYR A C 1
ATOM 748 O O . TYR A 1 88 ? 5.741 -1.975 8.596 1.00 92.38 88 TYR A O 1
ATOM 756 N N . GLU A 1 89 ? 6.057 -0.074 7.467 1.00 90.50 89 GLU A N 1
ATOM 757 C CA . GLU A 1 89 ? 7.193 0.378 8.275 1.00 90.50 89 GLU A CA 1
ATOM 758 C C . GLU A 1 89 ? 6.763 0.739 9.703 1.00 90.50 89 GLU A C 1
ATOM 760 O O . GLU A 1 89 ? 7.539 0.539 10.637 1.00 90.50 89 GLU A O 1
ATOM 765 N N . ASP A 1 90 ? 5.530 1.220 9.888 1.00 92.94 90 ASP A N 1
ATOM 766 C CA . ASP A 1 90 ? 4.957 1.460 11.217 1.00 92.94 90 ASP A CA 1
ATOM 767 C C . ASP A 1 90 ? 4.595 0.139 11.899 1.00 92.94 90 ASP A C 1
ATOM 769 O O . ASP A 1 90 ? 4.861 -0.024 13.087 1.00 92.94 90 ASP A O 1
ATOM 773 N N . LEU A 1 91 ? 4.083 -0.840 11.143 1.00 90.81 91 LEU A N 1
ATOM 774 C CA . LEU A 1 91 ? 3.845 -2.189 11.657 1.00 90.81 91 LEU A CA 1
ATOM 775 C C . LEU A 1 91 ? 5.142 -2.848 12.136 1.00 90.81 91 LEU A C 1
ATOM 777 O O . LEU A 1 91 ? 5.119 -3.532 13.149 1.00 90.81 91 LEU A O 1
ATOM 781 N N . LEU A 1 92 ? 6.264 -2.648 11.440 1.00 87.25 92 LEU A N 1
ATOM 782 C CA . LEU A 1 92 ? 7.562 -3.172 11.872 1.00 87.25 92 LEU A CA 1
ATOM 783 C C . LEU A 1 92 ? 8.137 -2.422 13.079 1.00 87.25 92 LEU A C 1
ATOM 785 O O . LEU A 1 92 ? 8.761 -3.033 13.942 1.00 87.25 92 LEU A O 1
ATOM 789 N N . ARG A 1 93 ? 7.965 -1.097 13.123 1.00 88.50 93 ARG A N 1
ATOM 790 C CA . ARG A 1 93 ? 8.533 -0.236 14.170 1.00 88.50 93 ARG A CA 1
ATOM 791 C C . ARG A 1 93 ? 7.757 -0.319 15.479 1.00 88.50 93 ARG A C 1
ATOM 793 O O . ARG A 1 93 ? 8.365 -0.418 16.539 1.00 88.50 93 ARG A O 1
ATOM 800 N N . SER A 1 94 ? 6.433 -0.291 15.376 1.00 90.50 94 SER A N 1
ATOM 801 C CA . SER A 1 94 ? 5.488 -0.310 16.488 1.00 90.50 94 SER A CA 1
ATOM 802 C C . SER A 1 94 ? 4.349 -1.302 16.191 1.00 90.50 94 SER A C 1
ATOM 804 O O . SER A 1 94 ? 3.215 -0.878 15.924 1.00 90.50 94 SER A O 1
ATOM 806 N N . PRO A 1 95 ? 4.608 -2.629 16.232 1.00 89.62 95 PRO A N 1
ATOM 807 C CA . PRO A 1 95 ? 3.602 -3.637 15.893 1.00 89.62 95 PRO A CA 1
ATOM 808 C C . PRO A 1 95 ? 2.349 -3.536 16.761 1.00 89.62 95 PRO A C 1
ATOM 810 O O . PRO A 1 95 ? 1.233 -3.573 16.243 1.00 89.62 95 PRO A O 1
ATOM 813 N N . ARG A 1 96 ? 2.542 -3.333 18.072 1.00 89.75 96 ARG A N 1
ATOM 814 C CA . ARG A 1 96 ? 1.453 -3.196 19.040 1.00 89.75 96 ARG A CA 1
ATOM 815 C C . ARG A 1 96 ? 0.513 -2.051 18.681 1.00 89.75 96 ARG A C 1
ATOM 817 O O . ARG A 1 96 ? -0.664 -2.281 18.434 1.00 89.75 96 ARG A O 1
ATOM 824 N N . GLU A 1 97 ? 1.053 -0.839 18.585 1.00 92.00 97 GLU A N 1
ATOM 825 C CA . GLU A 1 97 ? 0.276 0.368 18.276 1.00 92.00 97 GLU A CA 1
ATOM 826 C C . GLU A 1 97 ? -0.443 0.251 16.926 1.00 92.00 97 GLU A C 1
ATOM 828 O O . GLU A 1 97 ? -1.576 0.703 16.761 1.00 92.00 97 GLU A O 1
ATOM 833 N N . THR A 1 98 ? 0.209 -0.364 15.938 1.00 93.81 98 THR A N 1
ATOM 834 C CA . THR A 1 98 ? -0.355 -0.529 14.595 1.00 93.81 98 THR A CA 1
ATOM 835 C C . THR A 1 98 ? -1.526 -1.513 14.589 1.00 93.81 98 THR A C 1
ATOM 837 O O . THR A 1 98 ? -2.547 -1.250 13.949 1.00 93.81 98 THR A O 1
ATOM 840 N N . VAL A 1 99 ? -1.419 -2.621 15.325 1.00 92.19 99 VAL A N 1
ATOM 841 C CA . VAL A 1 99 ? -2.508 -3.598 15.473 1.00 92.19 99 VAL A CA 1
ATOM 842 C C . VAL A 1 99 ? -3.642 -3.045 16.336 1.00 92.19 99 VAL A C 1
ATOM 844 O O . VAL A 1 99 ? -4.802 -3.227 15.977 1.00 92.19 99 VAL A O 1
ATOM 847 N N . GLU A 1 100 ? -3.348 -2.300 17.402 1.00 93.00 100 GLU A N 1
ATOM 848 C CA . GLU A 1 100 ? -4.368 -1.616 18.209 1.00 93.00 100 GLU A CA 1
ATOM 849 C C . GLU A 1 100 ? -5.213 -0.659 17.348 1.00 93.00 100 GLU A C 1
ATOM 851 O O . GLU A 1 100 ? -6.444 -0.725 17.383 1.00 93.00 100 GLU A O 1
ATOM 856 N N . LYS A 1 101 ? -4.580 0.149 16.481 1.00 95.38 101 LYS A N 1
ATOM 857 C CA . LYS A 1 101 ? -5.287 1.005 15.505 1.00 95.38 101 LYS A CA 1
ATOM 858 C C . LYS A 1 101 ? -6.166 0.196 14.548 1.00 95.38 101 LYS A C 1
ATOM 860 O O . LYS A 1 101 ? -7.294 0.595 14.258 1.00 95.38 101 LYS A O 1
ATOM 865 N N . ALA A 1 102 ? -5.663 -0.938 14.056 1.00 95.31 102 ALA A N 1
ATOM 866 C CA . ALA A 1 102 ? -6.408 -1.829 13.171 1.00 95.31 102 ALA A CA 1
ATOM 867 C C . ALA A 1 102 ? -7.663 -2.399 13.854 1.00 95.31 102 ALA A C 1
ATOM 869 O O . ALA A 1 102 ? -8.750 -2.366 13.274 1.00 95.31 102 ALA A O 1
ATOM 870 N N . CYS A 1 103 ? -7.526 -2.879 15.091 1.00 93.81 103 CYS A N 1
ATOM 871 C CA . CYS A 1 103 ? -8.627 -3.410 15.890 1.00 93.81 103 CYS A CA 1
ATOM 872 C C . CYS A 1 103 ? -9.662 -2.332 16.213 1.00 93.81 103 CYS A C 1
ATOM 874 O O . CYS A 1 103 ? -10.851 -2.561 16.003 1.00 93.81 103 CYS A O 1
ATOM 876 N N . GLN A 1 104 ? -9.220 -1.138 16.617 1.00 94.44 104 GLN A N 1
ATOM 877 C CA . GLN A 1 104 ? -10.112 -0.010 16.876 1.00 94.44 104 GLN A CA 1
ATOM 878 C C . GLN A 1 104 ? -10.940 0.353 15.636 1.00 94.44 104 GLN A C 1
ATOM 880 O O . GLN A 1 104 ? -12.155 0.516 15.734 1.00 94.44 104 GLN A O 1
ATOM 885 N N . HIS A 1 105 ? -10.313 0.425 14.457 1.00 95.38 105 HIS A N 1
ATOM 886 C CA . HIS A 1 105 ? -11.022 0.682 13.196 1.00 95.38 105 HIS A CA 1
ATOM 887 C C . HIS A 1 105 ? -12.019 -0.421 12.836 1.00 95.38 105 HIS A C 1
ATOM 889 O O . HIS A 1 105 ? -13.088 -0.142 12.296 1.00 95.38 105 HIS A O 1
ATOM 895 N N . ALA A 1 106 ? -11.689 -1.672 13.151 1.00 92.75 106 ALA A N 1
ATOM 896 C CA . ALA A 1 106 ? -12.568 -2.816 12.944 1.00 92.75 106 ALA A CA 1
ATOM 897 C C . ALA A 1 106 ? -13.685 -2.941 14.001 1.00 92.75 106 ALA A C 1
ATOM 899 O O . ALA A 1 106 ? -14.537 -3.815 13.860 1.00 92.75 106 ALA A O 1
ATOM 900 N N . GLY A 1 107 ? -13.699 -2.098 15.041 1.00 92.81 107 GLY A N 1
ATOM 901 C CA . GLY A 1 107 ? -14.643 -2.208 16.157 1.00 92.81 107 GLY A CA 1
ATOM 902 C C . GLY A 1 107 ? -14.392 -3.429 17.048 1.00 92.81 107 GLY A C 1
ATOM 903 O O . GLY A 1 107 ? -15.330 -3.963 17.633 1.00 92.81 107 GLY A O 1
ATOM 904 N N . LEU A 1 108 ? -13.144 -3.899 17.116 1.00 91.00 108 LEU A N 1
ATOM 905 C CA . LEU A 1 108 ? -12.732 -5.050 17.916 1.00 91.00 108 LEU A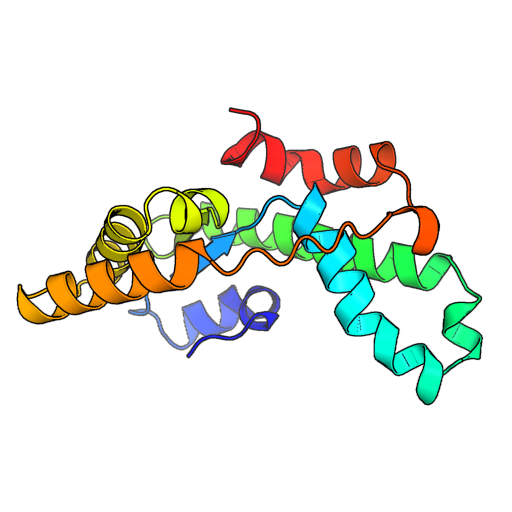 CA 1
ATOM 906 C C . LEU A 1 108 ? -12.047 -4.587 19.203 1.00 91.00 108 LEU A C 1
ATOM 908 O O . LEU A 1 108 ? -11.122 -3.775 19.167 1.00 91.00 108 LEU A O 1
ATOM 912 N N . GLU A 1 109 ? -12.467 -5.150 20.333 1.00 90.12 109 GLU A N 1
ATOM 913 C CA . GLU A 1 109 ? -11.832 -4.911 21.628 1.00 90.12 109 GLU A CA 1
ATOM 914 C C . GLU A 1 109 ? -10.664 -5.876 21.846 1.00 90.12 109 GLU A C 1
ATOM 916 O O . GLU A 1 109 ? -10.798 -7.089 21.678 1.00 90.12 109 GLU A O 1
ATOM 921 N N . LEU A 1 110 ? -9.511 -5.334 22.246 1.00 88.62 110 LEU A N 1
ATOM 922 C CA . LEU A 1 110 ? -8.346 -6.125 22.626 1.00 88.62 110 LEU A CA 1
ATOM 923 C C . LEU A 1 110 ? -8.350 -6.368 24.139 1.00 88.62 110 LEU A C 1
ATOM 925 O O . LEU A 1 110 ? -8.362 -5.426 24.929 1.00 88.62 110 LEU A O 1
ATOM 929 N N . ASN A 1 111 ? -8.323 -7.635 24.545 1.00 90.56 111 ASN A N 1
ATOM 930 C CA . ASN A 1 111 ? -8.198 -8.035 25.939 1.00 90.56 111 ASN A CA 1
ATOM 931 C C . ASN A 1 111 ? -6.709 -8.188 26.334 1.00 90.56 111 ASN A C 1
ATOM 933 O O . ASN A 1 111 ? -5.835 -8.240 25.461 1.00 90.56 111 ASN A O 1
ATOM 937 N N . PRO A 1 112 ? -6.397 -8.286 27.639 1.00 89.94 112 PRO A N 1
ATOM 938 C CA . PRO A 1 112 ? -5.013 -8.382 28.105 1.00 89.94 112 PRO A CA 1
ATOM 939 C C . PRO A 1 112 ? -4.233 -9.591 27.566 1.00 89.94 112 PRO A C 1
ATOM 941 O O . PRO A 1 112 ? -3.028 -9.489 27.360 1.00 89.94 112 PRO A O 1
ATOM 944 N N . GLU A 1 113 ? -4.900 -10.721 27.318 1.00 91.50 113 GLU A N 1
ATOM 945 C CA . GLU A 1 113 ? -4.264 -11.932 26.785 1.00 91.50 113 GLU A CA 1
ATOM 946 C C . GLU A 1 113 ? -3.837 -11.746 25.323 1.00 91.50 113 GLU A C 1
ATOM 948 O O . GLU A 1 113 ? -2.706 -12.065 24.961 1.00 91.50 113 GLU A O 1
ATOM 953 N N . MET A 1 114 ? -4.698 -11.142 24.499 1.00 89.06 114 MET A N 1
ATOM 954 C CA . MET A 1 114 ? -4.387 -10.816 23.105 1.00 89.06 114 MET A CA 1
ATOM 955 C C . MET A 1 114 ? -3.264 -9.780 22.997 1.00 89.06 114 MET A C 1
ATOM 957 O O . MET A 1 114 ? -2.425 -9.881 22.106 1.00 89.06 114 MET A O 1
ATOM 961 N N . LEU A 1 115 ? -3.213 -8.808 23.915 1.00 87.69 115 LEU A N 1
ATOM 962 C CA . LEU A 1 115 ? -2.107 -7.847 23.985 1.00 87.69 115 LEU A CA 1
ATOM 963 C C . LEU A 1 115 ? -0.782 -8.534 24.342 1.00 87.69 115 LEU A C 1
ATOM 965 O O . LEU A 1 115 ? 0.245 -8.223 23.745 1.00 87.69 115 LEU A O 1
ATOM 969 N N . ALA A 1 116 ? -0.805 -9.494 25.269 1.00 88.88 116 ALA A N 1
ATOM 970 C CA . ALA A 1 116 ? 0.385 -10.248 25.648 1.00 88.88 116 ALA A CA 1
ATOM 971 C C . ALA A 1 116 ? 0.905 -11.142 24.507 1.00 88.88 116 ALA A C 1
ATOM 973 O O . ALA A 1 116 ? 2.115 -11.183 24.271 1.00 88.88 116 ALA A O 1
ATOM 974 N N . ASP A 1 117 ? 0.019 -11.825 23.770 1.00 88.50 117 ASP A N 1
ATOM 975 C CA . ASP A 1 117 ? 0.422 -12.590 22.579 1.00 88.50 117 ASP A CA 1
ATOM 976 C C . ASP A 1 117 ? 0.982 -11.661 21.494 1.00 88.50 117 ASP A C 1
ATOM 978 O O . ASP A 1 117 ? 2.042 -11.933 20.934 1.00 88.50 117 ASP A O 1
ATOM 982 N N . LEU A 1 118 ? 0.347 -10.511 21.255 1.00 86.75 118 LEU A N 1
ATOM 983 C CA . LEU A 1 118 ? 0.831 -9.514 20.300 1.00 86.75 118 LEU A CA 1
ATOM 984 C C . LEU A 1 118 ? 2.250 -9.030 20.631 1.00 86.75 118 LEU A C 1
ATOM 986 O O . LEU A 1 118 ? 3.104 -9.000 19.741 1.00 86.75 118 LEU A O 1
ATOM 990 N N . ASP A 1 119 ? 2.527 -8.716 21.899 1.00 86.94 119 ASP A N 1
ATOM 991 C CA . ASP A 1 119 ? 3.867 -8.343 22.362 1.00 86.94 119 ASP A CA 1
ATOM 992 C C . ASP A 1 119 ? 4.876 -9.486 22.130 1.00 86.94 119 ASP A C 1
ATOM 994 O O . ASP A 1 119 ? 6.007 -9.256 21.688 1.00 86.94 119 ASP A O 1
ATOM 998 N N . GLN A 1 120 ? 4.469 -10.739 22.361 1.00 87.31 120 GLN A N 1
ATOM 999 C CA . GLN A 1 120 ? 5.315 -11.907 22.117 1.00 87.31 120 GLN A CA 1
ATOM 1000 C C . GLN A 1 120 ? 5.606 -12.115 20.620 1.00 87.31 120 GLN A C 1
ATOM 1002 O O . GLN A 1 120 ? 6.737 -12.442 20.246 1.00 87.31 120 GLN A O 1
ATOM 1007 N N . GLN A 1 121 ? 4.611 -11.947 19.745 1.00 83.44 121 GLN A N 1
ATOM 1008 C CA . GLN A 1 121 ? 4.797 -12.071 18.296 1.00 83.44 121 GLN A CA 1
ATOM 1009 C C . GLN A 1 121 ? 5.678 -10.945 17.750 1.00 83.44 121 GLN A C 1
ATOM 1011 O O . GLN A 1 121 ? 6.573 -11.217 16.948 1.00 83.44 121 GLN A O 1
ATOM 1016 N N . ALA A 1 122 ? 5.492 -9.714 18.232 1.00 81.38 122 ALA A N 1
ATOM 1017 C CA . ALA A 1 122 ? 6.330 -8.569 17.887 1.00 81.38 122 ALA A CA 1
ATOM 1018 C C . ALA A 1 122 ? 7.816 -8.854 18.168 1.00 81.38 122 ALA A C 1
ATOM 1020 O O . ALA A 1 122 ? 8.664 -8.671 17.292 1.00 81.38 122 ALA A O 1
ATOM 1021 N N . GLN A 1 123 ? 8.130 -9.408 19.345 1.00 79.81 123 GLN A N 1
ATOM 1022 C CA . GLN A 1 123 ? 9.497 -9.798 19.717 1.00 79.81 123 GLN A CA 1
ATOM 1023 C C . GLN A 1 123 ? 10.098 -10.850 18.775 1.00 79.81 123 GLN A C 1
ATOM 1025 O O . GLN A 1 123 ? 11.269 -10.754 18.412 1.00 79.81 123 GLN A O 1
ATOM 1030 N N . LYS A 1 124 ? 9.309 -11.837 18.329 1.00 75.19 124 LYS A N 1
ATOM 1031 C CA . LYS A 1 124 ? 9.769 -12.854 17.364 1.00 75.19 124 LYS A CA 1
ATOM 1032 C C . LYS A 1 124 ? 10.034 -12.255 15.980 1.00 75.19 124 LYS A C 1
ATOM 1034 O O . LYS A 1 124 ? 10.974 -12.668 15.301 1.00 75.19 124 LYS A O 1
ATOM 1039 N N . GLN A 1 125 ? 9.215 -11.293 15.557 1.00 65.88 125 GLN A N 1
ATOM 1040 C CA . GLN A 1 125 ? 9.280 -10.697 14.223 1.00 65.88 125 GLN A CA 1
ATOM 1041 C C . GLN A 1 125 ? 10.452 -9.728 14.034 1.00 65.88 125 GLN A C 1
ATOM 1043 O O . GLN A 1 125 ? 10.926 -9.596 12.907 1.00 65.88 125 GLN A O 1
ATOM 1048 N N . HIS A 1 126 ? 10.997 -9.141 15.109 1.00 58.53 126 HIS A N 1
ATOM 1049 C CA . HIS A 1 126 ? 12.213 -8.310 15.055 1.00 58.53 126 HIS A CA 1
ATOM 1050 C C . HIS A 1 126 ? 13.427 -9.017 14.418 1.00 58.53 126 HIS A C 1
ATOM 1052 O O . HIS A 1 126 ? 14.362 -8.351 13.975 1.00 58.53 126 HIS A O 1
ATOM 1058 N N . HIS A 1 127 ? 13.413 -10.350 14.320 1.00 50.22 127 HIS A N 1
ATOM 1059 C CA . HIS A 1 127 ? 14.470 -11.138 13.682 1.00 50.22 127 HIS A CA 1
ATOM 1060 C C . HIS A 1 127 ? 14.224 -11.463 12.198 1.00 50.22 127 HIS A C 1
ATOM 1062 O O . HIS A 1 127 ? 15.117 -12.000 11.542 1.00 50.22 127 HIS A O 1
ATOM 1068 N N . PHE A 1 128 ? 13.052 -11.139 11.641 1.00 50.56 128 PHE A N 1
ATOM 1069 C CA . PHE A 1 128 ? 12.717 -11.410 10.243 1.00 50.56 128 PHE A CA 1
ATOM 1070 C C . PHE A 1 128 ? 12.750 -10.120 9.416 1.00 50.56 128 PHE A C 1
ATOM 1072 O O . PHE A 1 128 ? 11.744 -9.436 9.253 1.00 50.56 128 PHE A O 1
ATOM 1079 N N . SER A 1 129 ? 13.918 -9.801 8.857 1.00 51.50 129 SER A N 1
ATOM 1080 C CA . SER A 1 129 ? 14.038 -8.806 7.789 1.00 51.50 129 SER A CA 1
ATOM 1081 C C . SER A 1 129 ? 14.416 -9.510 6.490 1.00 51.50 129 SER A C 1
ATOM 1083 O O . SER A 1 129 ? 15.530 -10.025 6.346 1.00 51.50 129 SER A O 1
ATOM 1085 N N . SER A 1 130 ? 13.490 -9.540 5.528 1.00 53.62 130 SER A N 1
ATOM 1086 C CA . SER A 1 130 ? 13.818 -9.921 4.158 1.00 53.62 130 SER A CA 1
ATOM 1087 C C . SER A 1 130 ? 14.581 -8.763 3.504 1.00 53.62 130 SER A C 1
ATOM 1089 O O . SER A 1 130 ? 13.983 -7.913 2.846 1.00 53.62 130 SER A O 1
ATOM 1091 N N . HIS A 1 131 ? 15.903 -8.725 3.677 1.00 51.25 131 HIS A N 1
ATOM 1092 C CA . HIS A 1 131 ? 16.806 -7.785 2.997 1.00 51.25 131 HIS A CA 1
ATOM 1093 C C . HIS A 1 131 ? 16.992 -8.145 1.510 1.00 51.25 131 HIS A C 1
ATOM 1095 O O . HIS A 1 131 ? 18.108 -8.142 0.990 1.00 51.25 131 HIS A O 1
ATOM 1101 N N . HIS A 1 132 ? 15.916 -8.517 0.814 1.00 56.06 132 HIS A N 1
ATOM 1102 C CA . HIS A 1 132 ? 15.968 -8.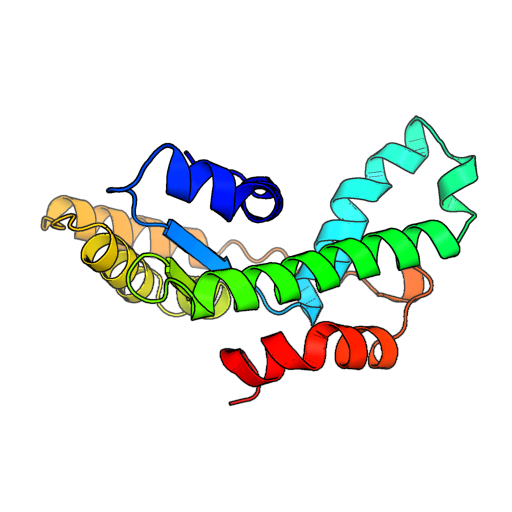639 -0.634 1.00 56.06 132 HIS A CA 1
ATOM 1103 C C . HIS A 1 132 ? 15.985 -7.226 -1.213 1.00 56.06 132 HIS A C 1
ATOM 1105 O O . HIS A 1 132 ? 14.939 -6.608 -1.401 1.00 56.06 132 HIS A O 1
ATOM 1111 N N . HIS A 1 133 ? 17.191 -6.713 -1.449 1.00 59.56 133 HIS A N 1
ATOM 1112 C CA . HIS A 1 133 ? 17.392 -5.593 -2.353 1.00 59.56 133 HIS A CA 1
ATOM 1113 C C . HIS A 1 133 ? 17.107 -6.108 -3.761 1.00 59.56 133 HIS A C 1
ATOM 1115 O O . HIS A 1 133 ? 17.898 -6.854 -4.331 1.00 59.56 133 HIS A O 1
ATOM 1121 N N . TYR A 1 134 ? 15.927 -5.780 -4.271 1.00 68.88 134 TYR A N 1
ATOM 1122 C CA . TYR A 1 134 ? 15.595 -5.992 -5.671 1.00 68.88 134 TYR A CA 1
ATOM 1123 C C . TYR A 1 134 ? 16.100 -4.781 -6.438 1.00 68.88 134 TYR A C 1
ATOM 1125 O O . TYR A 1 134 ? 15.658 -3.658 -6.183 1.00 68.88 134 TYR A O 1
ATOM 1133 N N . GLU A 1 135 ? 17.029 -4.991 -7.360 1.00 78.25 135 GLU A N 1
ATOM 1134 C CA . GLU A 1 135 ? 17.511 -3.898 -8.190 1.00 78.25 135 GLU A CA 1
ATOM 1135 C C . GLU A 1 135 ? 16.533 -3.672 -9.342 1.00 78.25 135 GLU A C 1
ATOM 1137 O O . GLU A 1 135 ? 16.272 -4.567 -10.140 1.00 78.25 135 GLU A O 1
ATOM 1142 N N . LEU A 1 136 ? 16.008 -2.450 -9.465 1.00 85.88 136 LEU A N 1
ATOM 1143 C CA . LEU A 1 136 ? 15.140 -2.059 -10.585 1.00 85.88 136 LEU A CA 1
ATOM 1144 C C . LEU A 1 136 ? 15.786 -2.315 -11.957 1.00 85.88 136 LEU A C 1
ATOM 1146 O O . LEU A 1 136 ? 15.080 -2.581 -12.932 1.00 85.88 136 LEU A O 1
ATOM 1150 N N . ALA A 1 137 ? 17.121 -2.306 -12.008 1.00 85.75 137 ALA A N 1
ATOM 1151 C CA . ALA A 1 137 ? 17.903 -2.652 -13.186 1.00 85.75 137 ALA A CA 1
ATOM 1152 C C . ALA A 1 137 ? 17.617 -4.077 -13.701 1.00 85.75 137 ALA A C 1
ATOM 1154 O O . ALA A 1 137 ? 17.615 -4.281 -14.913 1.00 85.75 137 ALA A O 1
ATOM 1155 N N . GLU A 1 138 ? 17.284 -5.039 -12.827 1.00 85.88 138 GLU A N 1
ATOM 1156 C CA . GLU A 1 138 ? 16.873 -6.400 -13.226 1.00 85.88 138 GLU A CA 1
ATOM 1157 C C . GLU A 1 138 ? 15.597 -6.399 -14.079 1.00 85.88 138 GLU A C 1
ATOM 1159 O O . GLU A 1 138 ? 15.345 -7.330 -14.842 1.00 85.88 138 GLU A O 1
ATOM 1164 N N . PHE A 1 139 ? 14.799 -5.341 -13.955 1.00 89.75 139 PHE A N 1
ATOM 1165 C CA . PHE A 1 139 ? 13.533 -5.145 -14.649 1.00 89.75 139 PHE A CA 1
ATOM 1166 C C . PHE A 1 139 ? 13.629 -4.091 -15.754 1.00 89.75 139 PHE A C 1
ATOM 1168 O O . PHE A 1 139 ? 12.606 -3.712 -16.318 1.00 89.75 139 PHE A O 1
ATOM 1175 N N . SER A 1 140 ? 14.841 -3.614 -16.073 1.00 91.81 140 SER A N 1
ATOM 1176 C CA . SER A 1 140 ? 15.074 -2.501 -17.007 1.00 91.81 140 SER A CA 1
ATOM 1177 C C . SER A 1 140 ? 14.334 -1.210 -16.623 1.00 91.81 140 SER A C 1
ATOM 1179 O O . SER A 1 140 ? 13.961 -0.421 -17.488 1.00 91.81 140 SER A O 1
ATOM 1181 N N . LEU A 1 141 ? 14.122 -0.990 -15.322 1.00 93.94 141 LEU A N 1
ATOM 1182 C CA . LEU A 1 141 ? 13.483 0.203 -14.771 1.00 93.94 141 LEU A CA 1
ATOM 1183 C C . LEU A 1 141 ? 14.504 1.074 -14.038 1.00 93.94 141 LEU A C 1
ATOM 1185 O O . LEU A 1 141 ? 15.536 0.595 -13.564 1.00 93.94 141 LEU A O 1
ATOM 1189 N N . THR A 1 142 ? 14.200 2.364 -13.916 1.00 94.38 142 THR A N 1
ATOM 1190 C CA . THR A 1 142 ? 15.025 3.327 -13.176 1.00 94.38 142 THR A CA 1
ATOM 1191 C C . THR A 1 142 ? 14.316 3.804 -11.914 1.00 94.38 142 THR A C 1
ATOM 1193 O O . THR A 1 142 ? 13.085 3.766 -11.821 1.00 94.38 142 THR A O 1
ATOM 1196 N N . GLN A 1 143 ? 15.098 4.284 -10.943 1.00 92.56 143 GLN A N 1
ATOM 1197 C CA . GLN A 1 143 ? 14.552 4.904 -9.737 1.00 92.56 143 GLN A CA 1
ATOM 1198 C C . GLN A 1 143 ? 13.688 6.124 -10.084 1.00 92.56 143 GLN A C 1
ATOM 1200 O O . GLN A 1 143 ? 12.575 6.224 -9.584 1.00 92.56 143 GLN A O 1
ATOM 1205 N N . ASP A 1 144 ? 14.142 6.978 -11.007 1.00 94.69 144 ASP A N 1
ATOM 1206 C CA . ASP A 1 144 ? 13.392 8.157 -11.463 1.00 94.69 144 ASP A CA 1
ATOM 1207 C C . ASP A 1 144 ? 12.022 7.788 -12.043 1.00 94.69 144 ASP A C 1
ATOM 1209 O O . ASP A 1 144 ? 11.016 8.432 -11.737 1.00 94.69 144 ASP A O 1
ATOM 1213 N N . TRP A 1 145 ? 11.961 6.721 -12.851 1.00 95.69 145 TRP A N 1
ATOM 1214 C CA . TRP A 1 145 ? 10.696 6.222 -13.385 1.00 95.69 145 TRP A CA 1
ATOM 1215 C C . TRP A 1 145 ? 9.765 5.816 -12.241 1.00 95.69 145 TRP A C 1
ATOM 1217 O O . TRP A 1 145 ? 8.606 6.233 -12.210 1.00 95.69 145 TRP A O 1
ATOM 1227 N N . LEU A 1 146 ? 10.264 5.048 -11.270 1.00 94.88 146 LEU A N 1
ATOM 1228 C CA . LEU A 1 146 ? 9.449 4.598 -10.144 1.00 94.88 146 LEU A CA 1
ATOM 1229 C C . LEU A 1 146 ? 8.993 5.771 -9.275 1.00 94.88 146 LEU A C 1
ATOM 1231 O O . LEU A 1 146 ? 7.823 5.835 -8.894 1.00 94.88 146 LEU A O 1
ATOM 1235 N N . ASP A 1 147 ? 9.882 6.717 -8.998 1.00 93.69 147 ASP A N 1
ATOM 1236 C CA . ASP A 1 147 ? 9.595 7.893 -8.190 1.00 93.69 147 ASP A CA 1
ATOM 1237 C C . ASP A 1 147 ? 8.530 8.773 -8.839 1.00 93.69 147 ASP A C 1
ATOM 1239 O O . ASP A 1 147 ? 7.641 9.240 -8.127 1.00 93.69 147 ASP A O 1
ATOM 1243 N N . GLN A 1 148 ? 8.561 8.936 -10.165 1.00 95.75 148 GLN A N 1
ATOM 1244 C CA . GLN A 1 148 ? 7.534 9.651 -10.924 1.00 95.75 148 GLN A CA 1
ATOM 1245 C C . GLN A 1 148 ? 6.180 8.930 -10.872 1.00 95.75 148 GLN A C 1
ATOM 1247 O O . GLN A 1 148 ? 5.151 9.557 -10.623 1.00 95.75 148 GLN A O 1
ATOM 1252 N N . HIS A 1 149 ? 6.159 7.613 -11.092 1.00 96.50 149 HIS A N 1
ATOM 1253 C CA . HIS A 1 149 ? 4.912 6.844 -11.193 1.00 96.50 149 HIS A CA 1
ATOM 1254 C C . HIS A 1 149 ? 4.264 6.547 -9.836 1.00 96.50 149 HIS A C 1
ATOM 1256 O O . HIS A 1 149 ? 3.066 6.267 -9.779 1.00 96.50 149 HIS A O 1
ATOM 1262 N N . SER A 1 150 ? 5.032 6.640 -8.749 1.00 95.38 150 SER A N 1
ATOM 1263 C CA . SER A 1 150 ? 4.570 6.438 -7.372 1.00 95.38 150 SER A CA 1
ATOM 1264 C C . SER A 1 150 ? 4.499 7.725 -6.541 1.00 95.38 150 SER A C 1
ATOM 1266 O O . SER A 1 150 ? 4.188 7.663 -5.352 1.00 95.38 150 SER A O 1
ATOM 1268 N N . ALA A 1 151 ? 4.756 8.890 -7.147 1.00 95.12 151 ALA A N 1
ATOM 1269 C CA . ALA A 1 151 ? 4.906 10.164 -6.442 1.00 95.12 151 ALA A CA 1
ATOM 1270 C C . ALA A 1 151 ? 3.736 10.481 -5.502 1.00 95.12 151 ALA A C 1
ATOM 1272 O O . ALA A 1 151 ? 3.955 10.828 -4.349 1.00 95.12 151 ALA A O 1
ATOM 1273 N N . GLU A 1 152 ? 2.500 10.320 -5.971 1.00 94.88 152 GLU A N 1
ATOM 1274 C CA . GLU A 1 152 ? 1.301 10.689 -5.215 1.00 94.88 152 GLU A CA 1
ATOM 1275 C C . GLU A 1 152 ? 1.170 9.907 -3.901 1.00 94.88 152 GLU A C 1
ATOM 1277 O O . GLU A 1 152 ? 1.015 10.489 -2.826 1.00 94.88 152 GLU A O 1
ATOM 1282 N N . ILE A 1 153 ? 1.290 8.577 -3.964 1.00 94.50 153 ILE A N 1
ATOM 1283 C CA . ILE A 1 153 ? 1.188 7.739 -2.768 1.00 94.50 153 ILE A CA 1
ATOM 1284 C C . ILE A 1 153 ? 2.404 7.923 -1.850 1.00 94.50 153 ILE A C 1
ATOM 1286 O O . ILE A 1 153 ? 2.256 7.869 -0.628 1.00 94.50 153 ILE A O 1
ATOM 1290 N N . ARG A 1 154 ? 3.590 8.211 -2.409 1.00 94.81 154 ARG A N 1
ATOM 1291 C CA . ARG A 1 154 ? 4.792 8.527 -1.622 1.00 94.81 154 ARG A CA 1
ATOM 1292 C C . ARG A 1 154 ? 4.669 9.843 -0.871 1.00 94.81 154 ARG A C 1
ATOM 1294 O O . ARG A 1 154 ? 4.824 9.851 0.345 1.00 94.81 154 ARG A O 1
ATOM 1301 N N . GLN A 1 155 ? 4.289 10.918 -1.548 1.00 94.69 155 GLN A N 1
ATOM 1302 C CA . GLN A 1 155 ? 4.059 12.224 -0.926 1.00 94.69 155 GLN A CA 1
ATOM 1303 C C . GLN A 1 155 ? 3.026 12.150 0.198 1.00 94.69 155 GLN A C 1
ATOM 1305 O O . GLN A 1 155 ? 3.155 12.825 1.213 1.00 94.69 155 GLN A O 1
ATOM 1310 N N . ARG A 1 156 ? 2.010 11.302 0.034 1.00 93.62 156 ARG A N 1
ATOM 1311 C CA . ARG A 1 156 ? 0.911 11.191 0.988 1.00 93.62 156 ARG A CA 1
ATOM 1312 C C . ARG A 1 156 ? 1.241 10.411 2.260 1.00 93.62 156 ARG A C 1
ATOM 1314 O O . ARG A 1 156 ? 0.616 10.670 3.285 1.00 93.62 156 ARG A O 1
ATOM 1321 N N . TYR A 1 157 ? 2.140 9.432 2.186 1.00 93.62 157 TYR A N 1
ATOM 1322 C CA . TYR A 1 157 ? 2.368 8.492 3.291 1.00 93.62 157 TYR A CA 1
ATOM 1323 C C . TYR A 1 157 ? 3.832 8.352 3.720 1.00 93.62 157 TYR A C 1
ATOM 1325 O O . TYR A 1 157 ? 4.084 7.850 4.814 1.00 93.62 157 TYR A O 1
ATOM 1333 N N . PHE A 1 158 ? 4.794 8.757 2.894 1.00 92.06 158 PHE A N 1
ATOM 1334 C CA . PHE A 1 158 ? 6.208 8.412 3.065 1.00 92.06 158 PHE A CA 1
ATOM 1335 C C . PHE A 1 158 ? 7.153 9.615 3.070 1.00 92.06 158 PHE A C 1
ATOM 1337 O O . PHE A 1 158 ? 8.158 9.554 3.773 1.00 92.06 158 PHE A O 1
ATOM 1344 N N . ASP A 1 159 ? 6.831 10.684 2.338 1.00 88.69 159 ASP A N 1
ATOM 1345 C CA . ASP A 1 159 ? 7.703 11.863 2.195 1.00 88.69 159 ASP A CA 1
ATOM 1346 C C . ASP A 1 159 ? 7.256 13.072 3.052 1.00 88.69 159 ASP A C 1
ATOM 1348 O O . ASP A 1 159 ? 7.813 14.162 2.920 1.00 88.69 159 ASP A O 1
ATOM 1352 N N . SER A 1 160 ? 6.239 12.890 3.899 1.00 60.38 160 SER A N 1
ATOM 1353 C CA . SER A 1 160 ? 5.689 13.895 4.826 1.00 60.38 160 SER A CA 1
ATOM 1354 C C . SER A 1 160 ? 6.395 13.937 6.176 1.00 60.38 160 SER A C 1
ATOM 1356 O O . SER A 1 160 ? 6.668 12.833 6.705 1.00 60.38 160 SER A O 1
#

Radius of gyration: 17.76 Å; chains: 1; bounding box: 40×36×52 Å

Secondary structure (DSSP, 8-state):
---GGGGGGHHHHHHH-TT--EEEEE--HHHHHHHHHHHHHTTHHHH-HHHHT-HHHHHHHHHHHHHHHHHHHHHHHH-TTTEEEEEHHHHHH-HHHHHHHHHHHHTPPPPHHHHHHHHHHHHHHTT--------GGGGT--HHHHHHHTHHHHHHHT--

Sequence (160 aa):
GKNVFHLSRLETLMDEFPDARFIHLLRDPRESIPSTLSMFTKPWKVHSPDLVQEPRYYEQMAKLFCDYNRHFLEIRDQSPQRILTLRYEDLLRSPRETVEKACQHAGLELNPEMLADLDQQAQKQHHFSSHHHYELAEFSLTQDWLDQHSAEIRQRYFDS

Foldseek 3Di:
DDDPCCLVVVVVVCVVCVPAAAEAADEPLLPVLLVVLCVVCVCCVPVPVVVLVPLVVSVVSSLVVLVSLVSSVVVCVVPVLRYHYDYPVCCLVPVLVRVVVVCVSRVHDDDPVNSVVSVVVSVVCNPDDPPPPRDCVSSVDDPVRSCVSNVVVCVVPPVD

pLDDT: mean 87.58, std 10.54, range [50.22, 96.5]